Protein AF-A0A518K3C7-F1 (afdb_monomer_lite)

pLDDT: mean 81.63, std 15.08, range [34.5, 94.0]

Secondary structure (DSSP, 8-state):
--PPPPEEEEEEE--SSSSS---PPPHHHHHHHHHHHHHHHHHH-GGGHHHHHTTPEEEEEEE-TTS-EEEEEEE---

Foldseek 3Di:
DDDDAAEDEDEEEDDCPDPPNDDQPPLVVNCVVVVVVVLVCCVPPPVNVVCLVSFYKYKYFYAYPVRHTSDIDIHTND

Radius of gyration: 14.37 Å; chains: 1; bounding box: 35×28×33 Å

Sequence (78 aa):
MAAPGKELVYRYTLVTNGPVEGVFPDKGRFVEMVKERSQNNYRNSSDMECYRQSGVTLVYVYFDEEGNEYAKFKIRPE

Organism: NCBI:txid2528022

Structure (mmCIF, N/CA/C/O backbone):
data_AF-A0A518K3C7-F1
#
_entry.id   AF-A0A518K3C7-F1
#
loop_
_atom_site.group_PDB
_atom_site.id
_atom_site.type_symbol
_atom_site.label_atom_id
_atom_site.label_alt_id
_atom_site.label_comp_id
_atom_site.label_asym_id
_atom_site.label_entity_id
_atom_site.label_seq_id
_atom_site.pdbx_PDB_ins_code
_atom_site.Cartn_x
_atom_site.Cartn_y
_atom_site.Cartn_z
_atom_site.occupancy
_atom_site.B_iso_or_equiv
_atom_site.auth_seq_id
_atom_site.auth_comp_id
_atom_site.auth_asym_id
_atom_site.auth_atom_id
_atom_site.pdbx_PDB_model_num
ATOM 1 N N . MET A 1 1 ? -18.293 -12.554 15.255 1.00 34.50 1 MET A N 1
ATOM 2 C CA . MET A 1 1 ? -18.059 -13.081 13.893 1.00 34.50 1 MET A CA 1
ATOM 3 C C . MET A 1 1 ? -17.353 -11.986 13.105 1.00 34.50 1 MET A C 1
ATOM 5 O O . MET A 1 1 ? -17.955 -10.943 12.897 1.00 34.50 1 MET A O 1
ATOM 9 N N . ALA A 1 2 ? -16.063 -12.148 12.796 1.00 36.53 2 ALA A N 1
ATOM 10 C CA . ALA A 1 2 ? -15.305 -11.167 12.018 1.00 36.53 2 ALA A CA 1
ATOM 11 C C . ALA A 1 2 ? -15.761 -11.252 10.555 1.00 36.53 2 ALA A C 1
ATOM 13 O O . ALA A 1 2 ? -15.596 -12.295 9.924 1.00 36.53 2 ALA A O 1
ATOM 14 N N . ALA A 1 3 ? -16.395 -10.199 10.038 1.00 46.28 3 ALA A N 1
ATOM 15 C CA . ALA A 1 3 ? -16.686 -10.117 8.612 1.00 46.28 3 ALA A CA 1
ATOM 16 C C . ALA A 1 3 ? -15.357 -10.163 7.827 1.00 46.28 3 ALA A C 1
ATOM 18 O O . ALA A 1 3 ? -14.372 -9.586 8.302 1.00 46.28 3 ALA A O 1
ATOM 19 N N . PRO A 1 4 ? -15.291 -10.844 6.665 1.00 52.72 4 PRO A N 1
ATOM 20 C CA . PRO A 1 4 ? -14.086 -10.866 5.842 1.00 52.72 4 PRO A CA 1
ATOM 21 C C . PRO A 1 4 ? -13.625 -9.431 5.558 1.00 52.72 4 PRO A C 1
ATOM 23 O O . PRO A 1 4 ? -14.425 -8.567 5.194 1.00 52.72 4 PRO A O 1
ATOM 26 N N . GLY A 1 5 ? -12.340 -9.189 5.830 1.00 61.75 5 GLY A N 1
ATOM 27 C CA . GLY A 1 5 ? -11.737 -7.863 5.928 1.00 61.75 5 GLY A CA 1
ATOM 28 C C . GLY A 1 5 ? -11.973 -7.016 4.684 1.00 61.75 5 GLY A C 1
ATOM 29 O O . GLY A 1 5 ? -11.679 -7.436 3.568 1.00 61.75 5 GLY A O 1
ATOM 30 N N . LYS A 1 6 ? -12.502 -5.809 4.888 1.00 84.56 6 LYS A N 1
ATOM 31 C CA . LYS A 1 6 ? -12.673 -4.819 3.825 1.00 84.56 6 LYS A CA 1
ATOM 32 C C . LYS A 1 6 ? -11.284 -4.410 3.342 1.00 84.56 6 LYS A C 1
ATOM 34 O O . LYS A 1 6 ? -10.506 -3.883 4.130 1.00 84.56 6 LYS A O 1
ATOM 39 N N . GLU A 1 7 ? -10.955 -4.660 2.081 1.00 91.06 7 GLU A N 1
ATOM 40 C CA . GLU A 1 7 ? -9.680 -4.237 1.495 1.00 91.06 7 GLU A CA 1
ATOM 41 C C . GLU A 1 7 ? -9.907 -3.068 0.537 1.00 91.06 7 GLU A C 1
ATOM 43 O O . GLU A 1 7 ? -10.781 -3.130 -0.327 1.00 91.06 7 GLU A O 1
ATOM 48 N N . LEU A 1 8 ? -9.103 -2.014 0.675 1.00 90.62 8 LEU A N 1
ATOM 49 C CA . LEU A 1 8 ? -9.027 -0.929 -0.297 1.00 90.62 8 LEU A CA 1
ATOM 50 C C . LEU A 1 8 ? -7.704 -1.049 -1.048 1.00 90.62 8 LEU A C 1
ATOM 52 O O . LEU A 1 8 ? -6.635 -0.966 -0.444 1.00 90.62 8 LEU A O 1
ATOM 56 N N . VAL A 1 9 ? -7.779 -1.288 -2.358 1.00 93.19 9 VAL A N 1
ATOM 57 C CA . VAL A 1 9 ? -6.606 -1.577 -3.188 1.00 93.19 9 VAL A CA 1
ATOM 58 C C . VAL A 1 9 ? -6.203 -0.342 -3.982 1.00 93.19 9 VAL A C 1
ATOM 60 O O . VAL A 1 9 ? -6.943 0.111 -4.852 1.00 93.19 9 VAL A O 1
ATOM 63 N N . TYR A 1 10 ? -4.994 0.145 -3.733 1.00 91.06 10 TYR A N 1
ATOM 64 C CA . TYR A 1 10 ? -4.340 1.171 -4.528 1.00 91.06 10 TYR A CA 1
ATOM 65 C C . TYR A 1 10 ? -3.364 0.522 -5.505 1.00 91.06 10 TYR A C 1
ATOM 67 O O . TYR A 1 10 ? -2.483 -0.243 -5.106 1.00 91.06 10 TYR A O 1
ATOM 75 N N . ARG A 1 11 ? -3.527 0.832 -6.791 1.00 92.94 11 ARG A N 1
ATOM 76 C CA . ARG A 1 11 ? -2.659 0.360 -7.872 1.00 92.94 11 ARG A CA 1
ATOM 77 C C . ARG A 1 11 ? -1.882 1.542 -8.430 1.00 92.94 11 ARG A C 1
ATOM 79 O O . ARG A 1 11 ? -2.492 2.525 -8.841 1.00 92.94 11 ARG A O 1
ATOM 86 N N . TYR A 1 12 ? -0.562 1.430 -8.444 1.00 89.25 12 TYR A N 1
ATOM 87 C CA . TYR A 1 12 ? 0.346 2.458 -8.937 1.00 89.25 12 TYR A CA 1
ATOM 88 C C . TYR A 1 12 ? 1.226 1.890 -10.040 1.00 89.25 12 TYR A C 1
ATOM 90 O O . TYR A 1 12 ? 1.678 0.754 -9.934 1.00 89.25 12 TYR A O 1
ATOM 98 N N . THR A 1 13 ? 1.516 2.707 -11.046 1.00 89.44 13 THR A N 1
ATOM 99 C CA . THR A 1 13 ? 2.565 2.436 -12.031 1.00 89.44 13 THR A CA 1
ATOM 100 C C . THR A 1 13 ? 3.759 3.318 -11.696 1.00 89.44 13 THR A C 1
ATOM 102 O O . THR A 1 13 ? 3.618 4.536 -11.572 1.00 89.44 13 THR A O 1
ATOM 105 N N . LEU A 1 14 ? 4.919 2.703 -11.492 1.00 84.44 14 LEU A N 1
ATOM 106 C CA . LEU A 1 14 ? 6.177 3.397 -11.266 1.00 84.44 14 LEU A CA 1
ATOM 107 C C . LEU A 1 14 ? 6.696 3.890 -12.612 1.00 84.44 14 LEU A C 1
ATOM 109 O O . LEU A 1 14 ? 7.139 3.093 -13.427 1.00 84.44 14 LEU A O 1
ATOM 113 N N . VAL A 1 15 ? 6.623 5.199 -12.840 1.00 78.19 15 VAL A N 1
ATOM 114 C CA . VAL A 1 15 ? 7.168 5.832 -14.044 1.00 78.19 15 VAL A CA 1
ATOM 115 C C . VAL A 1 15 ? 8.609 6.235 -13.751 1.00 78.19 15 VAL A C 1
ATOM 117 O O . VAL A 1 15 ? 8.845 7.095 -12.901 1.00 78.19 15 VAL A O 1
ATOM 120 N N . THR A 1 16 ? 9.569 5.598 -14.422 1.00 66.00 16 THR A N 1
ATOM 121 C CA . THR A 1 16 ? 11.007 5.816 -14.187 1.00 66.00 16 THR A CA 1
ATOM 122 C C . THR A 1 16 ? 11.596 6.928 -15.058 1.00 66.00 16 THR A C 1
ATOM 124 O O . THR A 1 16 ? 12.629 7.491 -14.714 1.00 66.00 16 THR A O 1
ATOM 127 N N . ASN A 1 17 ? 10.880 7.334 -16.112 1.00 60.97 17 ASN A N 1
ATOM 128 C CA . ASN A 1 17 ? 11.267 8.400 -17.048 1.00 60.97 17 ASN A CA 1
ATOM 129 C C . ASN A 1 17 ? 10.733 9.802 -16.673 1.00 60.97 17 ASN A C 1
ATOM 131 O O . ASN A 1 17 ? 10.515 10.651 -17.539 1.00 60.97 17 ASN A O 1
ATOM 135 N N . GLY A 1 18 ? 10.452 10.054 -15.391 1.00 58.84 18 GLY A N 1
ATOM 136 C CA . GLY A 1 18 ? 9.999 11.367 -14.917 1.00 58.84 18 GLY A CA 1
ATOM 137 C C . GLY A 1 18 ? 11.117 12.427 -14.914 1.00 58.84 18 GLY A C 1
ATOM 138 O O . GLY A 1 18 ? 12.292 12.076 -14.935 1.00 58.84 18 GLY A O 1
ATOM 139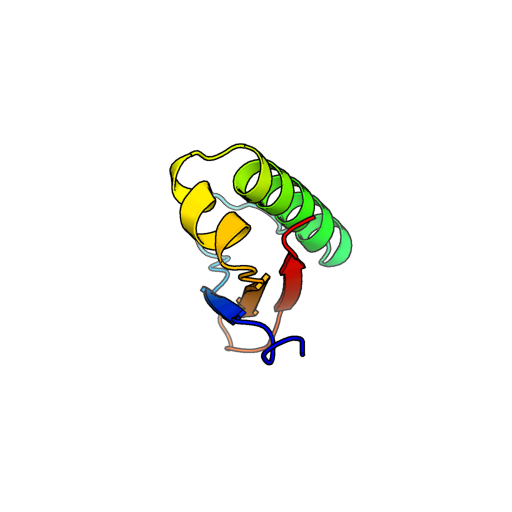 N N . PRO A 1 19 ? 10.790 13.733 -14.802 1.00 50.94 19 PRO A N 1
ATOM 140 C CA . PRO A 1 19 ? 11.771 14.836 -14.773 1.00 50.94 19 PRO A CA 1
ATOM 141 C C . PRO A 1 19 ? 12.712 14.816 -13.554 1.00 50.94 19 PRO A C 1
ATOM 143 O O . PRO A 1 19 ? 13.589 15.665 -13.423 1.00 50.94 19 PRO A O 1
ATOM 146 N N . VAL A 1 20 ? 12.510 13.863 -12.648 1.00 54.38 20 VAL A N 1
ATOM 147 C CA . VAL A 1 20 ? 13.401 13.556 -11.540 1.00 54.38 20 VAL A CA 1
ATOM 148 C C . VAL A 1 20 ? 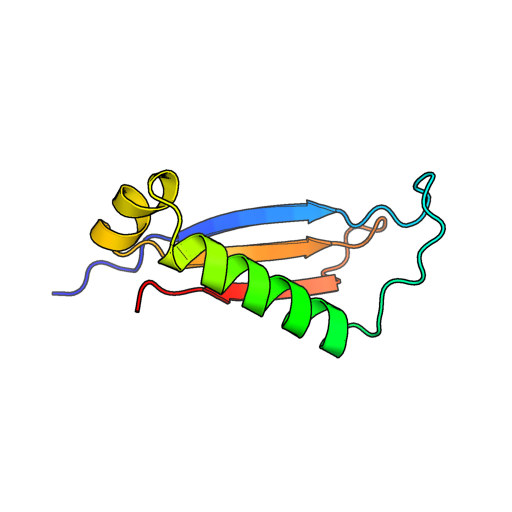14.070 12.237 -11.909 1.00 54.38 20 VAL A C 1
ATOM 150 O O . VAL A 1 20 ? 13.508 11.176 -11.647 1.00 54.38 20 VAL A O 1
ATOM 153 N N . GLU A 1 21 ? 15.237 12.301 -12.556 1.00 44.34 21 GLU A N 1
ATOM 154 C CA . GLU A 1 21 ? 16.123 11.142 -12.709 1.00 44.34 21 GLU A CA 1
ATOM 155 C C . GLU A 1 21 ? 16.504 10.665 -11.306 1.00 44.34 21 GLU A C 1
ATOM 157 O O . GLU A 1 21 ? 17.392 11.197 -10.643 1.00 44.34 21 GLU A O 1
ATOM 162 N N . GLY A 1 22 ? 15.741 9.709 -10.798 1.00 51.72 22 GLY A N 1
ATOM 163 C CA . GLY A 1 22 ? 15.894 9.179 -9.462 1.00 51.72 22 GLY A CA 1
ATOM 164 C C . GLY A 1 22 ? 15.927 7.678 -9.574 1.00 51.72 22 GLY A C 1
ATOM 165 O O . GLY A 1 22 ? 14.883 7.054 -9.732 1.00 51.72 22 GLY A O 1
ATOM 166 N N . VAL A 1 23 ? 17.132 7.116 -9.494 1.00 54.06 23 VAL A N 1
ATOM 167 C CA . VAL A 1 23 ? 17.373 5.695 -9.244 1.00 54.06 23 VAL A CA 1
ATOM 168 C C . VAL A 1 23 ? 16.382 5.250 -8.172 1.00 54.06 23 VAL A C 1
ATOM 170 O O . VAL A 1 23 ? 16.504 5.657 -7.013 1.00 54.06 23 VAL A O 1
ATOM 173 N N . PHE A 1 24 ? 15.364 4.472 -8.553 1.00 59.34 24 PHE A N 1
ATOM 174 C CA . PHE A 1 24 ? 14.511 3.847 -7.555 1.00 59.34 24 PHE A CA 1
ATOM 175 C C . PHE A 1 24 ? 15.448 3.055 -6.638 1.00 59.34 24 PHE A C 1
ATOM 177 O O . PHE A 1 24 ? 16.293 2.308 -7.145 1.00 59.34 24 PHE A O 1
ATOM 184 N N . PRO A 1 25 ? 15.373 3.247 -5.308 1.00 65.38 25 PRO A N 1
ATOM 185 C CA . PRO A 1 25 ? 16.184 2.454 -4.400 1.00 65.38 25 PRO A CA 1
ATOM 186 C C . PRO A 1 25 ? 15.889 0.973 -4.648 1.00 65.38 25 PRO A C 1
ATOM 188 O O . PRO A 1 25 ? 14.849 0.628 -5.224 1.00 65.38 25 PRO A O 1
ATOM 191 N N . ASP A 1 26 ? 16.791 0.094 -4.205 1.00 75.69 26 ASP A N 1
ATOM 192 C CA . ASP A 1 26 ? 16.540 -1.341 -4.286 1.00 75.69 26 ASP A CA 1
ATOM 193 C C . ASP A 1 26 ? 15.124 -1.661 -3.776 1.00 75.69 26 ASP A C 1
ATOM 195 O O . ASP A 1 26 ? 14.590 -1.004 -2.874 1.00 75.69 26 ASP A O 1
ATOM 199 N N . LYS A 1 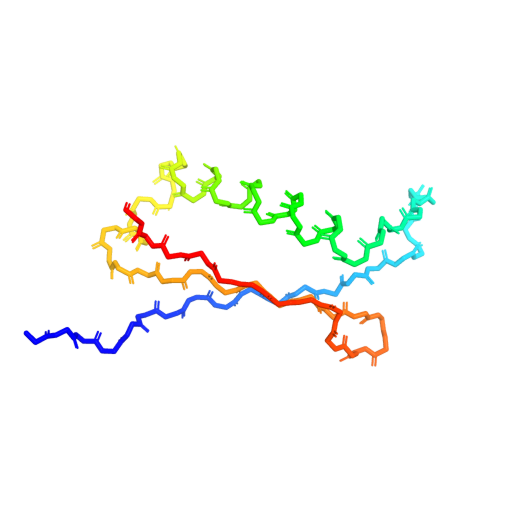27 ? 14.484 -2.653 -4.397 1.00 74.94 27 LYS A N 1
ATOM 200 C CA . LYS A 1 27 ? 13.085 -3.008 -4.133 1.00 74.94 27 LYS A CA 1
ATOM 201 C C . LYS A 1 27 ? 12.776 -3.161 -2.638 1.00 74.94 27 LYS A C 1
ATOM 203 O O . LYS A 1 27 ? 11.674 -2.807 -2.222 1.00 74.94 27 LYS A O 1
ATOM 208 N N . GLY A 1 28 ? 13.727 -3.652 -1.838 1.00 78.50 28 GLY A N 1
ATOM 209 C CA . GLY A 1 28 ? 13.582 -3.776 -0.389 1.00 78.50 28 GLY A CA 1
ATOM 210 C C . GLY A 1 28 ? 13.429 -2.413 0.280 1.00 78.50 28 GLY A C 1
ATOM 211 O O . GLY A 1 28 ? 12.393 -2.142 0.890 1.00 78.50 28 GLY A O 1
ATOM 212 N N . ARG A 1 29 ? 14.400 -1.519 0.069 1.00 82.75 29 ARG A N 1
ATOM 213 C CA . ARG A 1 29 ? 14.358 -0.147 0.598 1.00 82.75 29 ARG A CA 1
ATOM 214 C C . ARG A 1 29 ? 13.151 0.646 0.116 1.00 82.75 29 ARG A C 1
ATOM 216 O O . ARG A 1 29 ? 12.559 1.382 0.904 1.00 82.75 29 ARG A O 1
ATOM 223 N N . PHE A 1 30 ? 12.753 0.485 -1.148 1.00 84.75 30 PHE A N 1
ATOM 224 C CA . PHE A 1 30 ? 11.535 1.112 -1.667 1.00 84.75 30 PHE A CA 1
ATOM 225 C C . PHE A 1 30 ? 10.306 0.691 -0.853 1.00 84.75 30 PHE A C 1
ATOM 227 O O . PHE A 1 30 ? 9.544 1.539 -0.385 1.00 84.75 30 PHE A O 1
ATOM 234 N N . VAL A 1 31 ? 10.121 -0.616 -0.652 1.00 87.25 31 VAL A N 1
ATOM 235 C CA . VAL A 1 31 ? 8.973 -1.141 0.094 1.00 87.25 31 VAL A CA 1
ATOM 236 C C . VAL A 1 31 ? 8.987 -0.662 1.537 1.00 87.25 31 VAL A C 1
ATOM 238 O O . VAL A 1 31 ? 7.940 -0.249 2.026 1.00 87.25 31 VAL A O 1
ATOM 241 N N . GLU A 1 32 ? 10.138 -0.684 2.209 1.00 88.62 32 GLU A N 1
ATOM 242 C CA . GLU A 1 32 ? 10.250 -0.220 3.596 1.00 88.62 32 GLU A CA 1
ATOM 243 C C . GLU A 1 32 ? 9.862 1.254 3.736 1.00 88.62 32 GLU A C 1
ATOM 245 O O . GLU A 1 32 ? 8.966 1.575 4.519 1.00 88.62 32 GLU A O 1
ATOM 250 N N . MET A 1 33 ? 10.451 2.131 2.917 1.00 87.69 33 MET A N 1
ATOM 251 C CA . MET A 1 33 ? 10.174 3.570 2.957 1.00 87.69 33 MET A CA 1
ATOM 252 C C . MET A 1 33 ? 8.698 3.886 2.702 1.00 87.69 33 MET A C 1
ATOM 254 O O . MET A 1 33 ? 8.081 4.687 3.409 1.00 87.69 33 MET A O 1
ATOM 258 N N . VAL A 1 34 ? 8.114 3.274 1.669 1.00 88.75 34 VAL A N 1
ATOM 259 C CA . VAL A 1 34 ? 6.723 3.545 1.298 1.00 88.75 34 VAL A CA 1
ATOM 260 C C . VAL A 1 34 ? 5.768 2.940 2.325 1.00 88.75 34 VAL A C 1
ATOM 262 O O . VAL A 1 34 ? 4.784 3.584 2.690 1.00 88.75 34 VAL A O 1
ATOM 265 N N . LYS A 1 35 ? 6.058 1.740 2.841 1.00 90.75 35 LYS A N 1
ATOM 266 C CA . LYS A 1 35 ? 5.237 1.098 3.871 1.00 90.75 35 LYS A CA 1
ATOM 267 C C . LYS A 1 35 ? 5.218 1.917 5.157 1.00 90.75 35 LYS A C 1
ATOM 269 O O . LYS A 1 35 ? 4.131 2.158 5.674 1.00 90.75 35 LYS A O 1
ATOM 274 N N . GLU A 1 36 ? 6.372 2.371 5.642 1.00 91.69 36 GLU A N 1
ATOM 275 C CA . GLU A 1 36 ? 6.464 3.206 6.846 1.00 91.69 36 GLU A CA 1
ATOM 276 C C . GLU A 1 36 ? 5.662 4.501 6.675 1.00 91.69 36 GLU A C 1
ATOM 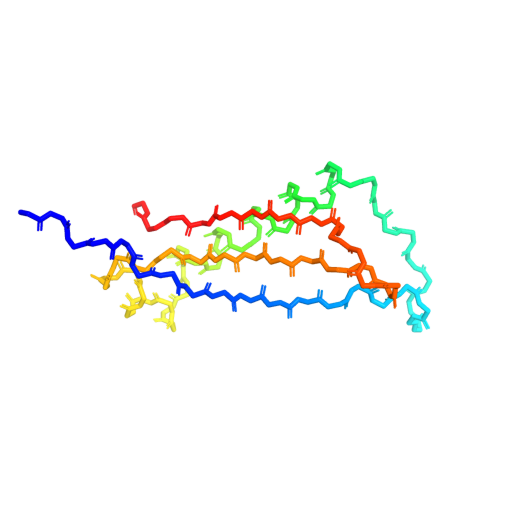278 O O . GLU A 1 36 ? 4.812 4.837 7.505 1.00 91.69 36 GLU A O 1
ATOM 283 N N . ARG A 1 37 ? 5.857 5.198 5.549 1.00 89.50 37 ARG A N 1
ATOM 284 C CA . ARG A 1 37 ? 5.139 6.443 5.257 1.00 89.50 37 ARG A CA 1
ATOM 285 C C . ARG A 1 37 ? 3.629 6.231 5.170 1.00 89.50 37 ARG A C 1
ATOM 287 O O . ARG A 1 37 ? 2.870 7.011 5.747 1.00 89.50 37 ARG A O 1
ATOM 294 N N . SER A 1 38 ? 3.189 5.189 4.468 1.00 90.81 38 SER A N 1
ATOM 295 C CA . SER A 1 38 ? 1.769 4.861 4.339 1.00 90.81 38 SER A CA 1
ATOM 296 C C . SER A 1 38 ? 1.165 4.417 5.673 1.00 90.81 38 SER A C 1
ATOM 298 O O . SER A 1 38 ? 0.032 4.786 5.963 1.00 90.81 38 SER A O 1
ATOM 300 N N . GLN A 1 39 ? 1.905 3.693 6.521 1.00 92.44 39 GLN A N 1
ATOM 301 C CA . GLN A 1 39 ? 1.438 3.295 7.854 1.00 92.44 39 GLN A CA 1
ATOM 302 C C . GLN A 1 39 ? 1.279 4.518 8.757 1.00 92.44 39 GLN A C 1
ATOM 304 O O . GLN A 1 39 ? 0.255 4.670 9.422 1.00 92.44 39 GLN A O 1
ATOM 309 N N . ASN A 1 40 ? 2.247 5.435 8.724 1.00 92.31 40 ASN A N 1
ATOM 310 C CA . ASN A 1 40 ? 2.179 6.677 9.481 1.00 92.31 40 ASN A CA 1
ATOM 311 C C . ASN A 1 40 ? 1.004 7.561 9.029 1.00 92.31 40 ASN A C 1
ATOM 313 O O . ASN A 1 40 ? 0.290 8.117 9.864 1.00 92.31 40 ASN A O 1
ATOM 317 N N . ASN A 1 41 ? 0.759 7.658 7.719 1.00 90.19 41 ASN A N 1
ATOM 318 C CA . ASN A 1 41 ? -0.402 8.373 7.191 1.00 90.19 41 ASN A CA 1
ATOM 319 C C . ASN A 1 41 ? -1.708 7.692 7.621 1.00 90.19 41 ASN A C 1
ATOM 321 O O . ASN A 1 41 ? -2.587 8.353 8.172 1.00 90.19 41 ASN A O 1
ATOM 325 N N . TYR A 1 42 ? -1.796 6.366 7.465 1.00 90.00 42 TYR A N 1
ATOM 326 C CA . TYR A 1 42 ? -2.989 5.620 7.843 1.00 90.00 42 TYR A CA 1
ATOM 327 C C . TYR A 1 42 ? -3.308 5.756 9.326 1.00 90.00 42 TYR A C 1
ATOM 329 O O . TYR A 1 42 ? -4.480 5.822 9.665 1.00 90.00 42 TYR A O 1
ATOM 337 N N . ARG A 1 43 ? -2.300 5.860 10.199 1.00 89.69 43 ARG A N 1
ATOM 338 C CA . ARG A 1 43 ? -2.478 6.054 11.643 1.00 89.69 43 ARG A CA 1
ATOM 339 C C . ARG A 1 43 ? -2.925 7.469 12.020 1.00 89.69 43 ARG A C 1
ATOM 341 O O . ARG A 1 43 ? -3.778 7.608 12.891 1.00 89.69 43 ARG A O 1
ATOM 348 N N . ASN A 1 44 ? -2.351 8.500 11.399 1.00 91.25 44 ASN A N 1
ATOM 349 C CA . ASN A 1 44 ? -2.473 9.881 11.888 1.00 91.25 44 ASN A CA 1
ATOM 350 C C . ASN A 1 44 ? -3.406 10.776 11.063 1.00 91.25 44 ASN A C 1
ATOM 352 O O . ASN A 1 44 ? -3.814 11.825 11.551 1.00 91.25 44 ASN A O 1
ATOM 356 N N . SER A 1 45 ? -3.745 10.408 9.826 1.00 91.38 45 SER A N 1
ATOM 357 C CA . SER A 1 45 ? -4.653 11.210 9.002 1.00 91.38 45 SER A CA 1
ATOM 358 C C . SER A 1 45 ? -6.094 11.096 9.510 1.00 91.38 45 SER A C 1
ATOM 360 O O . SER A 1 45 ? -6.613 9.986 9.696 1.00 91.38 45 SER A O 1
ATOM 362 N N . SER A 1 46 ? -6.751 12.243 9.697 1.00 91.25 46 SER A N 1
ATOM 363 C CA . SER A 1 46 ? -8.183 12.325 10.007 1.00 91.25 46 SER A CA 1
ATOM 364 C C . SER A 1 46 ? -9.044 11.787 8.861 1.00 91.25 46 SER A C 1
ATOM 366 O O . SER A 1 46 ? -10.046 11.123 9.111 1.00 91.25 46 SER A O 1
ATOM 368 N N . ASP A 1 47 ? -8.616 11.961 7.605 1.00 88.69 47 ASP A N 1
ATOM 369 C CA . ASP A 1 47 ? -9.321 11.433 6.424 1.00 88.69 47 ASP A CA 1
ATOM 370 C C . ASP A 1 47 ? -9.384 9.899 6.423 1.00 88.69 47 ASP A C 1
ATOM 372 O O . ASP A 1 47 ? -10.295 9.290 5.860 1.00 88.69 47 ASP A O 1
ATOM 376 N N . MET A 1 48 ? -8.417 9.259 7.085 1.00 89.00 48 MET A N 1
ATOM 377 C CA . MET A 1 48 ? -8.316 7.805 7.179 1.00 89.00 48 MET A CA 1
ATOM 378 C C . MET A 1 48 ? -9.067 7.215 8.379 1.00 89.00 48 MET A C 1
ATOM 380 O O . MET A 1 48 ? -9.147 5.993 8.512 1.00 89.00 48 MET A O 1
ATOM 384 N N . GLU A 1 49 ? -9.649 8.050 9.244 1.00 89.25 49 GLU A N 1
ATOM 385 C CA . GLU A 1 49 ? -10.330 7.605 10.463 1.00 89.25 49 GLU A CA 1
ATOM 386 C C . GLU A 1 49 ? -11.520 6.689 10.167 1.00 89.25 49 GLU A C 1
ATOM 388 O O . GLU A 1 49 ? -11.646 5.626 10.776 1.00 89.25 49 GLU A O 1
ATOM 393 N N . CYS A 1 50 ? -12.340 7.047 9.175 1.00 88.12 50 CYS A N 1
ATOM 394 C CA . CYS A 1 50 ? -13.496 6.247 8.772 1.00 88.12 50 CYS A CA 1
ATOM 395 C C . CYS A 1 50 ? -13.082 4.838 8.310 1.00 88.12 50 CYS A C 1
ATOM 397 O O . CYS A 1 50 ? -13.722 3.841 8.660 1.00 88.12 50 CYS A O 1
ATOM 399 N N . TYR A 1 51 ? -11.972 4.742 7.571 1.00 88.06 51 TYR A N 1
ATOM 400 C CA . TYR A 1 51 ? -11.416 3.472 7.107 1.00 88.06 51 TYR A CA 1
ATOM 401 C C . TYR A 1 51 ? -10.858 2.641 8.270 1.00 88.06 51 TYR A C 1
ATOM 403 O O . TYR A 1 51 ? -11.170 1.449 8.354 1.00 88.06 51 TYR A O 1
ATOM 411 N N . ARG A 1 52 ? -10.134 3.270 9.212 1.00 89.25 52 ARG A N 1
ATOM 412 C CA . ARG A 1 52 ? -9.632 2.603 10.427 1.00 89.25 52 ARG A CA 1
ATOM 413 C C . ARG A 1 52 ? -10.768 2.031 11.271 1.00 89.25 52 ARG A C 1
ATOM 415 O O . ARG A 1 52 ? -10.767 0.838 11.563 1.00 89.25 52 ARG A O 1
ATOM 422 N N . GLN A 1 53 ? -11.766 2.853 11.600 1.00 88.81 53 GLN A N 1
ATOM 423 C CA . GLN A 1 53 ? -12.932 2.447 12.398 1.00 88.81 53 GLN A CA 1
ATOM 424 C C . GLN A 1 53 ? -13.759 1.354 11.709 1.00 88.81 53 GLN A C 1
ATOM 426 O O . GLN A 1 53 ? -14.344 0.497 12.368 1.00 88.81 53 GLN A O 1
ATOM 431 N N . SER A 1 54 ? -13.775 1.348 10.375 1.00 87.25 54 SER A N 1
ATOM 432 C CA . SER A 1 54 ? -14.462 0.332 9.575 1.00 87.25 54 SER A CA 1
ATOM 433 C C . SER A 1 54 ? -13.678 -0.975 9.409 1.00 87.25 54 SER A C 1
ATOM 435 O O . SER A 1 54 ? -14.174 -1.880 8.729 1.00 87.25 54 SER A O 1
ATOM 437 N N . GLY A 1 55 ? -12.473 -1.085 9.981 1.00 87.31 55 GLY A N 1
ATOM 438 C CA . GLY A 1 55 ? -11.621 -2.269 9.867 1.00 87.31 55 GLY A CA 1
ATOM 439 C C . GLY A 1 55 ? -11.042 -2.475 8.464 1.00 87.31 55 GLY A C 1
ATOM 440 O O . GLY A 1 55 ? -10.803 -3.614 8.059 1.00 87.31 55 GLY A O 1
ATOM 441 N N . VAL A 1 56 ? -10.859 -1.398 7.693 1.00 90.56 56 VAL A N 1
ATOM 442 C CA . VAL A 1 56 ? -10.361 -1.482 6.315 1.00 90.56 56 VAL A CA 1
ATOM 443 C C . VAL A 1 56 ? -8.855 -1.736 6.308 1.00 90.56 56 VAL A C 1
ATOM 445 O O . VAL A 1 56 ? -8.090 -1.065 6.991 1.00 90.56 56 VAL A O 1
ATOM 448 N N . THR A 1 57 ? -8.410 -2.704 5.515 1.00 91.88 57 THR A N 1
ATOM 449 C CA . THR A 1 57 ? -6.996 -2.940 5.216 1.00 91.88 57 THR A CA 1
ATOM 450 C C . THR A 1 57 ? -6.638 -2.225 3.922 1.00 91.88 57 THR A C 1
ATOM 452 O O . THR A 1 57 ? -7.264 -2.455 2.888 1.00 91.88 57 THR A O 1
ATOM 455 N N . LEU A 1 58 ? -5.613 -1.380 3.956 1.00 92.62 58 LEU A N 1
ATOM 456 C CA . LEU A 1 58 ? -5.089 -0.751 2.750 1.00 92.62 58 LEU A CA 1
ATOM 457 C C . LEU A 1 58 ? -4.108 -1.708 2.070 1.00 92.62 58 LEU A C 1
ATOM 459 O O . LEU A 1 58 ? -3.203 -2.243 2.714 1.00 92.62 58 LEU A O 1
ATOM 463 N N . VAL A 1 59 ? -4.278 -1.931 0.772 1.00 93.88 59 VAL A N 1
ATOM 464 C CA . VAL A 1 59 ? -3.412 -2.786 -0.044 1.00 93.88 59 VAL A CA 1
ATOM 465 C C . VAL A 1 59 ? -2.774 -1.922 -1.116 1.00 93.88 59 VAL A C 1
ATOM 467 O O . VAL A 1 59 ? -3.473 -1.345 -1.940 1.00 93.88 59 VAL A O 1
ATOM 470 N N . TYR A 1 60 ? -1.451 -1.855 -1.123 1.00 93.81 60 TYR A N 1
ATOM 471 C CA . TYR A 1 60 ? -0.693 -1.099 -2.110 1.00 93.81 60 TYR A CA 1
ATOM 472 C C . TYR A 1 60 ? -0.031 -2.077 -3.072 1.00 93.81 60 TYR A C 1
ATOM 474 O O . TYR A 1 60 ? 0.659 -3.000 -2.632 1.00 93.81 60 TYR A O 1
ATOM 482 N N . VAL A 1 61 ? -0.261 -1.887 -4.369 1.00 94.00 61 VAL A N 1
ATOM 483 C CA . VAL A 1 61 ? 0.339 -2.678 -5.447 1.00 94.00 61 VAL A CA 1
ATOM 484 C C . VAL A 1 61 ? 1.019 -1.725 -6.420 1.00 94.00 61 VAL A C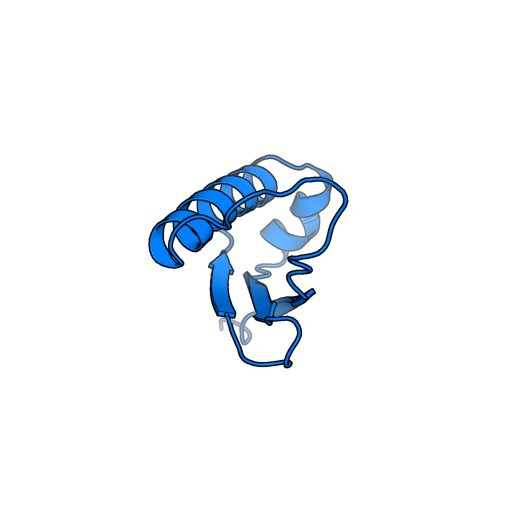 1
ATOM 486 O O . VAL A 1 61 ? 0.378 -0.826 -6.962 1.00 94.00 61 VAL A O 1
ATOM 489 N N . TYR A 1 62 ? 2.312 -1.926 -6.624 1.00 91.50 62 TYR A N 1
ATOM 490 C CA . TYR A 1 62 ? 3.152 -1.151 -7.524 1.00 91.50 62 TYR A CA 1
ATOM 491 C C . TYR A 1 62 ? 3.530 -2.025 -8.706 1.00 91.50 62 TYR A C 1
ATOM 493 O O . TYR A 1 62 ? 4.026 -3.135 -8.515 1.00 91.50 62 TYR A O 1
ATOM 501 N N . PHE A 1 63 ? 3.305 -1.508 -9.903 1.00 90.44 63 PHE A N 1
ATOM 502 C CA . PHE A 1 63 ? 3.691 -2.111 -11.165 1.00 90.44 63 PHE A CA 1
ATOM 503 C C . PHE A 1 63 ? 4.822 -1.298 -11.788 1.00 90.44 63 PHE A C 1
ATOM 505 O O . PHE A 1 63 ? 4.866 -0.081 -11.605 1.00 90.44 63 PHE A O 1
ATOM 512 N N . ASP A 1 64 ? 5.731 -1.954 -12.498 1.00 86.75 64 ASP A N 1
ATOM 513 C CA . ASP A 1 64 ? 6.654 -1.261 -13.397 1.00 86.75 64 ASP A CA 1
ATOM 514 C C . ASP A 1 64 ? 5.927 -0.779 -14.672 1.00 86.75 64 ASP A C 1
ATOM 516 O O . ASP A 1 64 ? 4.723 -0.998 -14.847 1.00 86.75 64 ASP A O 1
ATOM 520 N N . GLU A 1 65 ? 6.647 -0.084 -15.554 1.00 85.25 65 GLU A N 1
ATOM 521 C CA . GLU A 1 65 ? 6.100 0.438 -16.818 1.00 85.25 65 GLU A CA 1
ATOM 522 C C . GLU A 1 65 ? 5.701 -0.675 -17.802 1.00 85.25 65 GLU A C 1
ATOM 524 O O . GLU A 1 65 ? 4.873 -0.450 -18.683 1.00 85.25 65 GLU A O 1
ATOM 529 N N . GLU A 1 66 ? 6.236 -1.884 -17.625 1.00 86.75 66 GLU A N 1
ATOM 530 C CA . GLU A 1 66 ? 5.899 -3.071 -18.414 1.00 86.75 66 GLU A CA 1
ATOM 531 C C . GLU A 1 66 ? 4.667 -3.808 -17.852 1.00 86.75 66 GLU A C 1
ATOM 533 O O . GLU A 1 66 ? 4.147 -4.737 -18.472 1.00 86.75 66 GLU A O 1
ATOM 538 N N . GLY A 1 67 ? 4.153 -3.370 -16.697 1.00 86.00 67 GLY A N 1
ATOM 539 C CA . GLY A 1 67 ? 2.989 -3.943 -16.030 1.00 86.00 67 GLY A CA 1
ATOM 540 C C . GLY A 1 67 ? 3.302 -5.125 -15.111 1.00 86.00 67 GLY A C 1
ATOM 541 O O . GLY A 1 67 ? 2.365 -5.758 -14.614 1.00 86.00 67 GLY A O 1
ATOM 542 N N . ASN A 1 68 ? 4.574 -5.429 -14.837 1.00 88.19 68 ASN A N 1
ATOM 543 C CA . ASN A 1 68 ? 4.937 -6.465 -13.872 1.00 88.19 68 ASN A CA 1
ATOM 544 C C . ASN A 1 68 ? 4.824 -5.935 -12.442 1.00 88.19 68 ASN A C 1
ATOM 546 O O . ASN A 1 68 ? 5.090 -4.766 -12.165 1.00 88.19 68 ASN A O 1
ATOM 550 N N . GLU A 1 69 ? 4.442 -6.802 -11.500 1.00 89.75 69 GLU A N 1
ATOM 551 C CA . GLU A 1 69 ? 4.361 -6.428 -10.086 1.00 89.75 69 GLU A CA 1
ATOM 552 C C . GLU A 1 69 ? 5.764 -6.133 -9.532 1.00 89.75 69 GLU A C 1
ATOM 554 O O . GLU A 1 69 ? 6.563 -7.029 -9.248 1.00 89.75 69 GLU A O 1
ATOM 559 N N . TYR A 1 70 ? 6.040 -4.850 -9.320 1.00 87.44 70 TYR A N 1
ATOM 560 C CA . TYR A 1 70 ? 7.259 -4.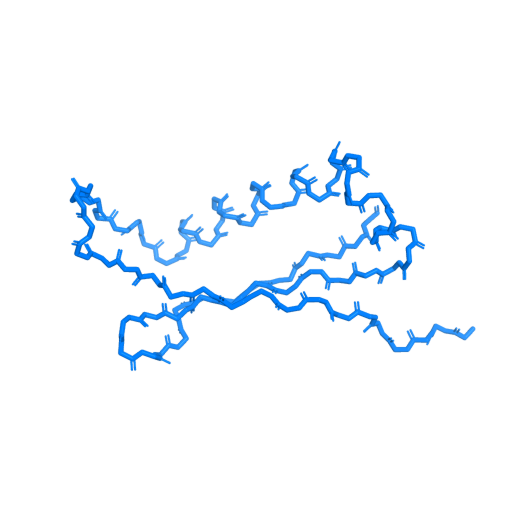389 -8.681 1.00 87.44 70 TYR A CA 1
ATOM 561 C C . TYR A 1 70 ? 7.211 -4.647 -7.178 1.00 87.44 70 TYR A C 1
ATOM 563 O O . TYR A 1 70 ? 8.153 -5.202 -6.619 1.00 87.44 70 TYR A O 1
ATOM 571 N N . ALA A 1 71 ? 6.119 -4.283 -6.504 1.00 89.69 71 ALA A N 1
ATOM 572 C CA . ALA A 1 71 ? 5.995 -4.442 -5.059 1.00 89.69 71 ALA A CA 1
ATOM 573 C C . ALA A 1 71 ? 4.543 -4.515 -4.591 1.00 89.69 71 ALA A C 1
ATOM 575 O O . ALA A 1 71 ? 3.654 -3.890 -5.165 1.00 89.69 71 ALA A O 1
ATOM 576 N N . LYS A 1 72 ? 4.317 -5.213 -3.475 1.00 92.19 72 LYS A N 1
ATOM 577 C CA . LYS A 1 72 ? 3.005 -5.308 -2.841 1.00 92.19 72 LYS A CA 1
ATOM 578 C C . LYS A 1 72 ? 3.120 -5.382 -1.327 1.00 92.19 72 LYS A C 1
ATOM 580 O O . LYS A 1 72 ? 3.866 -6.203 -0.798 1.00 92.19 72 LYS A O 1
ATOM 585 N N . PHE A 1 73 ? 2.342 -4.568 -0.622 1.00 92.88 73 PHE A N 1
ATOM 586 C CA . PHE A 1 73 ? 2.239 -4.642 0.835 1.00 92.88 73 PHE A CA 1
ATOM 587 C C . PHE A 1 73 ? 0.842 -4.258 1.326 1.00 92.88 73 PHE A C 1
ATOM 589 O O . PHE A 1 73 ? 0.036 -3.674 0.599 1.00 92.88 73 PHE A O 1
ATOM 596 N N . LYS A 1 74 ? 0.547 -4.625 2.576 1.00 93.31 74 LYS A N 1
ATOM 597 C CA . LYS A 1 74 ? -0.730 -4.348 3.239 1.00 93.31 74 LYS A CA 1
ATOM 598 C C . LYS A 1 74 ? -0.501 -3.596 4.543 1.00 93.31 74 LYS A C 1
ATOM 600 O O . LYS A 1 74 ? 0.463 -3.886 5.252 1.00 93.31 74 LYS A O 1
ATOM 605 N N . ILE A 1 75 ? -1.409 -2.683 4.861 1.00 92.12 75 ILE A N 1
ATOM 606 C CA . ILE A 1 75 ? -1.464 -1.962 6.131 1.00 92.12 75 ILE A CA 1
ATOM 607 C C . ILE A 1 75 ? -2.824 -2.242 6.750 1.00 92.12 75 ILE A C 1
ATOM 609 O O . ILE A 1 75 ? -3.865 -1.944 6.164 1.00 92.12 75 ILE A O 1
ATOM 613 N N . ARG A 1 76 ? -2.798 -2.865 7.924 1.00 88.94 76 ARG A N 1
ATOM 614 C CA . ARG A 1 76 ? -3.995 -3.159 8.705 1.00 88.94 76 ARG A CA 1
ATOM 615 C C . ARG A 1 76 ? -4.268 -2.006 9.672 1.00 88.94 76 ARG A C 1
ATOM 617 O O . ARG A 1 76 ? -3.326 -1.307 10.041 1.00 88.94 76 ARG A O 1
ATOM 624 N N . PRO A 1 77 ? -5.530 -1.799 10.067 1.00 81.25 77 PRO A N 1
ATOM 625 C CA . PRO A 1 77 ? -5.832 -0.948 11.202 1.00 81.25 77 PRO A CA 1
ATOM 626 C C . PRO A 1 77 ? -5.370 -1.694 12.458 1.00 81.25 77 PRO A C 1
ATOM 628 O O . PRO A 1 77 ? -5.868 -2.786 12.736 1.00 81.25 77 PRO A O 1
ATOM 631 N N . GLU A 1 78 ? -4.354 -1.149 13.123 1.00 69.50 78 GLU A N 1
ATOM 632 C CA . GLU A 1 78 ? -3.855 -1.598 14.431 1.00 69.50 78 GLU A CA 1
ATOM 633 C C . GLU A 1 78 ? -4.521 -0.804 15.557 1.00 69.50 78 GLU A C 1
ATOM 635 O O . GLU A 1 78 ? -4.739 0.417 15.361 1.00 69.50 78 GLU A O 1
#